Protein AF-A0A917RKX5-F1 (afdb_monomer_lite)

Sequence (161 aa):
MNVPSGSFSAGSGGGVDVGEVRKFLGERLPGYAVPQTITVLDRFPLTANGKIDRAALSAQAVEPEGPPEEDPPPRPGLEERIAEIWAELLEIPPPGRGRSFFALGGDSLLATRFADIVRRRLGAELSMRRFFATPTIAGCAEAIGQEIGDPHSHEVEEGVL

Radius of gyration: 20.5 Å; chains: 1; bounding box: 46×50×68 Å

Structure (mmCIF, N/CA/C/O backbone):
data_AF-A0A917RKX5-F1
#
_entry.id   AF-A0A917RKX5-F1
#
loop_
_atom_site.group_PDB
_atom_site.id
_atom_site.type_symbol
_atom_site.label_atom_id
_atom_site.label_alt_id
_atom_site.label_comp_id
_atom_site.label_asym_id
_atom_site.label_entity_id
_atom_site.label_seq_id
_atom_site.pdbx_PDB_ins_code
_atom_site.Cartn_x
_atom_site.Cartn_y
_atom_site.Cartn_z
_atom_site.occupancy
_atom_site.B_iso_or_equiv
_atom_site.auth_seq_id
_atom_site.auth_comp_id
_atom_site.auth_asym_id
_atom_site.auth_atom_id
_atom_site.pdbx_PDB_model_num
ATOM 1 N N . MET A 1 1 ? -2.817 -37.094 -16.380 1.00 39.19 1 MET A N 1
ATOM 2 C CA . MET A 1 1 ? -2.575 -35.793 -15.724 1.00 39.19 1 MET A CA 1
ATOM 3 C C . MET A 1 1 ? -3.289 -34.747 -16.565 1.00 39.19 1 MET A C 1
ATOM 5 O O . MET A 1 1 ? -2.874 -34.511 -17.689 1.00 39.19 1 MET A O 1
ATOM 9 N N . ASN A 1 2 ? -4.458 -34.291 -16.115 1.00 31.48 2 ASN A N 1
ATOM 10 C CA . ASN A 1 2 ? -5.359 -33.450 -16.905 1.00 31.48 2 ASN A CA 1
ATOM 11 C C . ASN A 1 2 ? -4.852 -32.002 -16.873 1.00 31.48 2 ASN A C 1
ATOM 13 O O . ASN A 1 2 ? -4.940 -31.355 -15.832 1.00 31.48 2 ASN A O 1
ATOM 17 N N . VAL A 1 3 ? -4.280 -31.516 -17.974 1.00 35.62 3 VAL A N 1
ATOM 18 C CA . VAL A 1 3 ? -4.020 -30.085 -18.159 1.00 35.62 3 VAL A CA 1
ATOM 19 C C . VAL A 1 3 ? -5.337 -29.429 -18.583 1.00 35.62 3 VAL A C 1
ATOM 21 O O . VAL A 1 3 ? -5.851 -29.773 -19.645 1.00 35.62 3 VAL A O 1
ATOM 24 N N . PRO A 1 4 ? -5.937 -28.525 -17.789 1.00 39.44 4 PRO A N 1
ATOM 25 C CA . PRO A 1 4 ? -7.106 -27.798 -18.254 1.00 39.44 4 PRO A CA 1
ATOM 26 C C . PRO A 1 4 ? -6.669 -26.861 -19.384 1.00 39.44 4 PRO A C 1
ATOM 28 O O . PRO A 1 4 ? -5.908 -25.919 -19.167 1.00 39.44 4 PRO A O 1
ATOM 31 N N . SER A 1 5 ? -7.135 -27.149 -20.598 1.00 44.03 5 SER A N 1
ATOM 32 C CA . SER A 1 5 ? -7.006 -26.286 -21.769 1.00 44.03 5 SER A CA 1
ATOM 33 C C . SER A 1 5 ? -7.830 -25.015 -21.555 1.00 44.03 5 SER A C 1
ATOM 35 O O . SER A 1 5 ? -9.004 -24.954 -21.906 1.00 44.03 5 SER A O 1
ATOM 37 N N . GLY A 1 6 ? -7.225 -24.004 -20.934 1.00 40.06 6 GLY A N 1
ATOM 38 C CA . GLY A 1 6 ? -7.735 -22.638 -20.971 1.00 40.06 6 GLY A CA 1
ATOM 39 C C . GLY A 1 6 ? -7.473 -22.058 -22.356 1.00 40.06 6 GLY A C 1
ATOM 40 O O . GLY A 1 6 ? -6.322 -21.867 -22.738 1.00 40.06 6 GLY A O 1
ATOM 41 N N . SER A 1 7 ? -8.532 -21.839 -23.130 1.00 39.22 7 SER A N 1
ATOM 42 C CA . SER A 1 7 ? -8.464 -21.094 -24.385 1.00 39.22 7 SER A CA 1
ATOM 43 C C . SER A 1 7 ? -8.387 -19.606 -24.056 1.00 39.22 7 SER A C 1
ATOM 45 O O . SER A 1 7 ? -9.367 -19.046 -23.574 1.00 39.22 7 SER A O 1
ATOM 47 N N . PHE A 1 8 ? -7.248 -18.968 -24.320 1.00 44.00 8 PHE A N 1
ATOM 48 C CA . PHE A 1 8 ? -7.136 -17.509 -24.318 1.00 44.00 8 PHE A CA 1
ATOM 49 C C . PHE A 1 8 ? -7.663 -17.007 -25.663 1.00 44.00 8 PHE A C 1
ATOM 51 O O . PHE A 1 8 ? -7.089 -17.320 -26.708 1.00 44.00 8 PHE A O 1
ATOM 58 N N . SER A 1 9 ? -8.795 -16.304 -25.662 1.00 38.97 9 SER A N 1
ATOM 59 C CA . SER A 1 9 ? -9.361 -15.748 -26.890 1.00 38.97 9 SER A CA 1
ATOM 60 C C . SER A 1 9 ? -8.890 -14.311 -27.041 1.00 38.97 9 SER A C 1
ATOM 62 O O . SER A 1 9 ? -9.342 -13.428 -26.322 1.00 38.97 9 SER A O 1
ATOM 64 N N . ALA A 1 10 ? -8.002 -14.073 -28.006 1.00 36.44 10 ALA A N 1
ATOM 65 C CA . ALA A 1 10 ? -7.609 -12.729 -28.395 1.00 36.44 10 ALA A CA 1
ATOM 66 C C . ALA A 1 10 ? -8.828 -11.994 -28.976 1.00 36.44 10 ALA A C 1
ATOM 68 O O . ALA A 1 10 ? -9.241 -12.249 -30.109 1.00 36.44 10 ALA A O 1
ATOM 69 N N . GLY A 1 11 ? -9.402 -11.073 -28.200 1.00 35.62 11 GLY A N 1
ATOM 70 C CA . GLY A 1 11 ? -10.187 -9.982 -28.763 1.00 35.62 11 GLY A CA 1
ATOM 71 C C . GLY A 1 11 ? -9.308 -9.253 -29.777 1.00 35.62 11 GLY A C 1
ATOM 72 O O . GLY A 1 11 ? -8.160 -8.923 -29.491 1.00 35.62 11 GLY A O 1
ATOM 73 N N . SER A 1 12 ? -9.807 -9.109 -30.998 1.00 41.06 12 SER A N 1
ATOM 74 C CA . SER A 1 12 ? -9.107 -8.584 -32.173 1.00 41.06 12 SER A CA 1
ATOM 75 C C . SER A 1 12 ? -8.294 -7.316 -31.869 1.00 41.06 12 SER A C 1
ATOM 77 O O . SER A 1 12 ? -8.860 -6.230 -31.779 1.00 41.06 12 SER A O 1
ATOM 79 N N . GLY A 1 13 ? -6.972 -7.479 -31.717 1.00 38.78 13 GLY A N 1
ATOM 80 C CA . GLY A 1 13 ? -6.047 -6.393 -31.376 1.00 38.78 13 GLY A CA 1
ATOM 81 C C . GLY A 1 13 ? -4.731 -6.791 -30.687 1.00 38.78 13 GLY A C 1
ATOM 82 O O . GLY A 1 13 ? -4.156 -5.956 -30.012 1.00 38.78 13 GLY A O 1
ATOM 83 N N . GLY A 1 14 ? -4.247 -8.035 -30.815 1.00 45.69 14 GLY A N 1
ATOM 84 C CA . GLY A 1 14 ? -2.825 -8.390 -30.632 1.00 45.69 14 GLY A CA 1
ATOM 85 C C . GLY A 1 14 ? -2.131 -8.085 -29.291 1.00 45.69 14 GLY A C 1
ATOM 86 O O . GLY A 1 14 ? -0.908 -8.007 -29.285 1.00 45.69 14 GLY A O 1
ATOM 87 N N . GLY A 1 15 ? -2.855 -7.918 -28.182 1.00 63.28 15 GLY A N 1
ATOM 88 C CA . GLY A 1 15 ? -2.281 -7.695 -26.848 1.00 63.28 15 GLY A CA 1
ATOM 89 C C . GLY A 1 15 ? -2.603 -8.832 -25.877 1.00 63.28 15 GLY A C 1
ATOM 90 O O . GLY A 1 15 ? -3.671 -9.436 -25.955 1.00 63.28 15 GLY A O 1
ATOM 91 N N . VAL A 1 16 ? -1.681 -9.138 -24.960 1.00 78.06 16 VAL A N 1
ATOM 92 C CA . VAL A 1 16 ? -1.947 -10.030 -23.818 1.00 78.06 16 VAL A CA 1
ATOM 93 C C . VAL A 1 16 ? -2.837 -9.287 -22.817 1.00 78.06 16 VAL A C 1
ATOM 95 O O . VAL A 1 16 ? -2.446 -8.229 -22.325 1.00 78.06 16 VAL A O 1
ATOM 98 N N . ASP A 1 17 ? -4.005 -9.845 -22.488 1.00 81.44 17 ASP A N 1
ATOM 99 C CA . ASP A 1 17 ? -4.899 -9.282 -21.470 1.00 81.44 17 ASP A CA 1
ATOM 100 C C . ASP A 1 17 ? -4.362 -9.577 -20.059 1.00 81.44 17 ASP A C 1
ATOM 102 O O . ASP A 1 17 ? -4.417 -10.698 -19.544 1.00 81.44 17 ASP A O 1
ATOM 106 N N . VAL A 1 18 ? -3.826 -8.541 -19.415 1.00 80.38 18 VAL A N 1
ATOM 107 C CA . VAL A 1 18 ? -3.276 -8.620 -18.056 1.00 80.38 18 VAL A CA 1
ATOM 108 C C . VAL A 1 18 ? -4.346 -8.970 -17.011 1.00 80.38 18 VAL A C 1
ATOM 110 O O . VAL A 1 18 ? -4.038 -9.639 -16.019 1.00 80.38 18 VAL A O 1
ATOM 113 N N . GLY A 1 19 ? -5.596 -8.549 -17.212 1.00 76.31 19 GLY A N 1
ATOM 114 C CA . GLY A 1 19 ? -6.720 -8.853 -16.330 1.00 76.31 19 GLY A CA 1
ATOM 115 C C . GLY A 1 19 ? -7.071 -10.339 -16.345 1.00 76.31 19 GLY A C 1
ATOM 116 O O . GLY A 1 19 ? -7.211 -10.949 -15.279 1.00 76.31 19 GLY A O 1
ATOM 117 N N . GLU A 1 20 ? -7.122 -10.951 -17.531 1.00 82.06 20 GLU A N 1
ATOM 118 C CA . GLU A 1 20 ? -7.324 -12.398 -17.670 1.00 82.06 20 GLU A CA 1
ATOM 119 C C . GLU A 1 20 ? -6.180 -13.200 -17.040 1.00 82.06 20 GLU A C 1
ATOM 121 O O . GLU A 1 20 ? -6.430 -14.153 -16.295 1.00 82.06 20 GLU A O 1
ATOM 126 N N . VAL A 1 21 ? -4.925 -12.789 -17.264 1.00 85.94 21 VAL A N 1
ATOM 127 C CA . VAL A 1 21 ? -3.755 -13.438 -16.648 1.00 85.94 21 VAL A CA 1
ATOM 128 C C . VAL A 1 21 ? -3.830 -13.351 -15.124 1.00 85.94 21 VAL A C 1
ATOM 130 O O . VAL A 1 21 ? -3.635 -14.352 -14.433 1.00 85.94 21 VAL A O 1
ATOM 133 N N . ARG A 1 22 ? -4.161 -12.179 -14.573 1.00 82.56 22 ARG A N 1
ATOM 134 C CA . ARG A 1 22 ? -4.289 -11.992 -13.123 1.00 82.56 22 ARG A CA 1
ATOM 135 C C . ARG A 1 22 ? -5.391 -12.867 -12.533 1.00 82.56 22 ARG A C 1
ATOM 137 O O . ARG A 1 22 ? -5.163 -13.511 -11.509 1.00 82.56 22 ARG A O 1
ATOM 144 N N . LYS A 1 23 ? -6.556 -12.931 -13.182 1.00 78.12 23 LYS A N 1
ATOM 145 C CA . LYS A 1 23 ? -7.661 -13.805 -12.765 1.00 78.12 23 LYS A CA 1
ATOM 146 C C . LYS A 1 23 ? -7.232 -15.273 -12.768 1.00 78.12 23 LYS A C 1
ATOM 148 O O . LYS A 1 23 ? -7.432 -15.971 -11.777 1.00 78.12 23 LYS A O 1
ATOM 153 N N . PHE A 1 24 ? -6.577 -15.716 -13.840 1.00 89.56 24 PHE A N 1
ATOM 154 C CA . PHE A 1 24 ? -6.069 -17.081 -13.964 1.00 89.56 24 PHE A CA 1
ATOM 155 C C . PHE A 1 24 ? -5.093 -17.452 -12.837 1.00 89.56 24 PHE A C 1
ATOM 157 O O . PHE A 1 24 ? -5.169 -18.560 -12.295 1.00 89.56 24 PHE A O 1
ATOM 164 N N . LEU A 1 25 ? -4.196 -16.527 -12.470 1.00 88.00 25 LEU A N 1
ATOM 165 C CA . LEU A 1 25 ? -3.264 -16.697 -11.354 1.00 88.00 25 LEU A CA 1
ATOM 166 C C . LEU A 1 25 ? -3.992 -16.733 -10.004 1.00 88.00 25 LEU A C 1
ATOM 168 O O . LEU A 1 25 ? -3.679 -17.591 -9.184 1.00 88.00 25 LEU A O 1
ATOM 172 N N . GLY A 1 26 ? -4.987 -15.870 -9.787 1.00 83.19 26 GLY A N 1
ATOM 173 C CA . GLY A 1 26 ? -5.771 -15.827 -8.546 1.00 83.19 26 GLY A CA 1
ATOM 174 C C . GLY A 1 26 ? -6.577 -17.097 -8.259 1.00 83.19 26 GLY A C 1
ATOM 175 O O . GLY A 1 26 ? -6.801 -17.434 -7.102 1.00 83.19 26 GLY A O 1
ATOM 176 N N . GLU A 1 27 ? -6.963 -17.845 -9.292 1.00 89.38 27 GLU A N 1
ATOM 177 C CA . GLU A 1 27 ? -7.631 -19.146 -9.139 1.00 89.38 27 GLU A CA 1
ATOM 178 C C . GLU A 1 27 ? -6.675 -20.283 -8.725 1.00 89.38 27 GLU A C 1
ATOM 180 O O . GLU A 1 27 ? -7.131 -21.349 -8.311 1.00 89.38 27 GLU A O 1
ATOM 185 N N . ARG A 1 28 ? -5.355 -20.101 -8.881 1.00 91.38 28 ARG A N 1
ATOM 186 C CA . ARG A 1 28 ? -4.344 -21.178 -8.771 1.00 91.38 28 ARG A CA 1
ATOM 187 C C . ARG A 1 28 ? -3.263 -20.918 -7.737 1.00 91.38 28 ARG A C 1
ATOM 189 O O . ARG A 1 28 ? -2.589 -21.856 -7.315 1.00 91.38 28 ARG A O 1
ATOM 196 N N . LEU A 1 29 ? -3.077 -19.665 -7.356 1.00 86.75 29 LEU A N 1
ATOM 197 C CA . LEU A 1 29 ? -2.078 -19.240 -6.396 1.00 86.75 29 LEU A CA 1
ATOM 198 C C . LEU A 1 29 ? -2.769 -18.688 -5.148 1.00 86.75 29 LEU A C 1
ATOM 200 O O . LEU A 1 29 ? -3.802 -18.025 -5.255 1.00 86.75 29 LEU A O 1
ATOM 204 N N . PRO A 1 30 ? -2.192 -18.902 -3.954 1.00 75.44 30 PRO A N 1
ATOM 205 C CA . PRO A 1 30 ? -2.558 -18.117 -2.786 1.00 75.44 30 PRO A CA 1
ATOM 206 C C . PRO A 1 30 ? -2.461 -16.619 -3.102 1.00 75.44 30 PRO A C 1
ATOM 208 O O . PRO A 1 30 ? -1.556 -16.207 -3.825 1.00 75.44 30 PRO A O 1
ATOM 211 N N . GLY A 1 31 ? -3.345 -15.794 -2.532 1.00 60.66 31 GLY A N 1
ATOM 212 C CA . GLY A 1 31 ? -3.432 -14.366 -2.878 1.00 60.66 31 GLY A CA 1
ATOM 213 C C . GLY A 1 31 ? -2.105 -13.598 -2.771 1.00 60.66 31 GLY A C 1
ATOM 214 O O . GLY A 1 31 ? -1.825 -12.745 -3.603 1.00 60.66 31 GLY A O 1
ATOM 215 N N . TYR A 1 32 ? -1.238 -13.963 -1.821 1.00 71.81 32 TYR A N 1
ATOM 216 C CA . TYR A 1 32 ? 0.090 -13.356 -1.652 1.00 71.81 32 TYR A CA 1
ATOM 217 C C . TYR A 1 32 ? 1.090 -13.690 -2.774 1.00 71.81 32 TYR A C 1
ATOM 219 O O . TYR A 1 32 ? 2.124 -13.040 -2.887 1.00 71.81 32 TYR A O 1
ATOM 227 N N . ALA A 1 33 ? 0.823 -14.722 -3.574 1.00 79.81 33 ALA A N 1
ATOM 228 C CA . ALA A 1 33 ? 1.663 -15.153 -4.688 1.00 79.81 33 ALA A CA 1
ATOM 229 C C . ALA A 1 33 ? 1.155 -14.627 -6.042 1.00 79.81 33 ALA A C 1
ATOM 231 O O . ALA A 1 33 ? 1.792 -14.865 -7.068 1.00 79.81 33 ALA A O 1
ATOM 232 N N . VAL A 1 34 ? 0.030 -13.904 -6.057 1.00 82.06 34 VAL A N 1
ATOM 233 C CA . VAL A 1 34 ? -0.469 -13.221 -7.253 1.00 82.06 34 VAL A CA 1
ATOM 234 C C . VAL A 1 34 ? 0.306 -11.906 -7.424 1.00 82.06 34 VAL A C 1
ATOM 236 O O . VAL A 1 34 ? 0.249 -11.050 -6.535 1.00 82.06 34 VAL A O 1
ATOM 239 N N . PRO A 1 35 ? 1.031 -11.709 -8.544 1.00 76.88 35 PRO A N 1
ATOM 240 C CA . PRO A 1 35 ? 1.806 -10.495 -8.769 1.00 76.88 35 PRO A CA 1
ATOM 241 C C . PRO A 1 35 ? 0.926 -9.245 -8.771 1.00 76.88 35 PRO A C 1
ATOM 243 O O . PRO A 1 35 ? -0.127 -9.206 -9.411 1.00 76.88 35 PRO A O 1
ATOM 246 N N . GLN A 1 36 ? 1.381 -8.198 -8.082 1.00 69.38 36 GLN A N 1
ATOM 247 C CA . GLN A 1 36 ? 0.691 -6.907 -8.053 1.00 69.38 36 GLN A CA 1
ATOM 248 C C . GLN A 1 36 ? 0.793 -6.190 -9.409 1.00 69.38 36 GLN A C 1
ATOM 250 O O . GLN A 1 36 ? -0.194 -5.607 -9.858 1.00 69.38 36 GLN A O 1
ATOM 255 N N . THR A 1 37 ? 1.922 -6.343 -10.105 1.00 72.75 37 THR A N 1
ATOM 256 C CA . THR A 1 37 ? 2.189 -5.771 -11.433 1.00 72.75 37 THR A CA 1
ATOM 257 C C . THR A 1 37 ? 2.512 -6.887 -12.422 1.00 72.75 37 THR A C 1
ATOM 259 O O . THR A 1 37 ? 3.249 -7.819 -12.099 1.00 72.75 37 THR A O 1
ATOM 262 N N . ILE A 1 38 ? 1.954 -6.798 -13.627 1.00 79.75 38 ILE A N 1
ATOM 263 C CA . ILE A 1 38 ? 2.243 -7.695 -14.748 1.00 79.75 38 ILE A CA 1
ATOM 264 C C . ILE A 1 38 ? 2.504 -6.793 -15.951 1.00 79.75 38 ILE A C 1
ATOM 266 O O . ILE A 1 38 ? 1.622 -6.039 -16.354 1.00 79.75 38 ILE A O 1
ATOM 270 N N . THR A 1 39 ? 3.711 -6.869 -16.505 1.00 79.88 39 THR A N 1
ATOM 271 C CA . THR A 1 39 ? 4.120 -6.088 -17.676 1.00 79.88 39 THR A CA 1
ATOM 272 C C . THR A 1 39 ? 4.269 -7.025 -18.863 1.00 79.88 39 THR A C 1
ATOM 274 O O . THR A 1 39 ? 4.952 -8.047 -18.776 1.00 79.88 39 THR A O 1
ATOM 277 N N . VAL A 1 40 ? 3.629 -6.676 -19.975 1.00 83.88 40 VAL A N 1
ATOM 278 C CA . VAL A 1 40 ? 3.778 -7.391 -21.243 1.00 83.88 40 VAL A CA 1
ATOM 279 C C . VAL A 1 40 ? 4.979 -6.800 -21.968 1.00 83.88 40 VAL A C 1
ATOM 281 O O . VAL A 1 40 ? 5.059 -5.589 -22.151 1.00 83.88 40 VAL A O 1
ATOM 284 N N . LEU A 1 41 ? 5.923 -7.653 -22.352 1.00 80.62 41 LEU A N 1
ATOM 285 C CA . LEU A 1 41 ? 7.107 -7.262 -23.109 1.00 80.62 41 LEU A CA 1
ATOM 286 C C . LEU A 1 41 ? 7.091 -7.978 -24.452 1.00 80.62 41 LEU A C 1
ATOM 288 O O . LEU A 1 41 ? 6.897 -9.193 -24.497 1.00 80.62 41 LEU A O 1
ATOM 292 N N . ASP A 1 42 ? 7.391 -7.251 -25.525 1.00 81.75 42 ASP A N 1
ATOM 293 C CA . ASP A 1 42 ? 7.543 -7.849 -26.856 1.00 81.75 42 ASP A CA 1
ATOM 294 C C . ASP A 1 42 ? 8.742 -8.806 -26.915 1.00 81.75 42 ASP A C 1
ATOM 296 O O . ASP A 1 42 ? 8.750 -9.795 -27.649 1.00 81.75 42 ASP A O 1
ATOM 300 N N . ARG A 1 43 ? 9.791 -8.511 -26.136 1.00 83.75 43 ARG A N 1
ATOM 301 C CA . ARG A 1 43 ? 11.006 -9.324 -26.040 1.00 83.75 43 ARG A CA 1
ATOM 302 C C . ARG A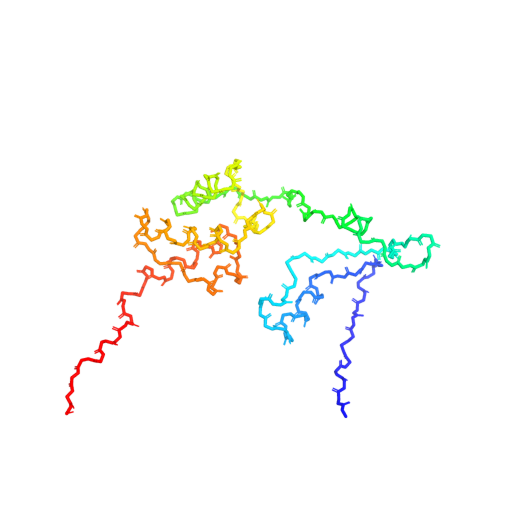 1 43 ? 11.693 -9.145 -24.696 1.00 83.75 43 ARG A C 1
ATOM 304 O O . ARG A 1 43 ? 11.727 -8.047 -24.150 1.00 83.75 43 ARG A O 1
ATOM 311 N N . PHE A 1 44 ? 12.344 -10.201 -24.216 1.00 88.06 44 PHE A N 1
ATOM 312 C CA . PHE A 1 44 ? 13.221 -10.079 -23.056 1.00 88.06 44 PHE A CA 1
ATOM 313 C C . PHE A 1 44 ? 14.502 -9.311 -23.418 1.00 88.06 44 PHE A C 1
ATOM 315 O O . PHE A 1 44 ? 15.135 -9.627 -24.434 1.00 88.06 44 PHE A O 1
ATOM 322 N N . PRO A 1 45 ? 14.927 -8.336 -22.594 1.00 87.94 45 PRO A N 1
ATOM 323 C CA . PRO A 1 45 ? 16.251 -7.756 -22.711 1.00 87.94 45 PRO A CA 1
ATOM 324 C C . PRO A 1 45 ? 17.296 -8.797 -22.318 1.00 87.94 45 PRO A C 1
ATOM 326 O O . PRO A 1 45 ? 17.199 -9.456 -21.279 1.00 87.94 45 PRO A O 1
ATOM 329 N N . LEU A 1 46 ? 18.302 -8.950 -23.173 1.00 94.31 46 LEU A N 1
ATOM 330 C CA . LEU A 1 46 ? 19.389 -9.898 -22.983 1.00 94.31 46 LEU A CA 1
ATOM 331 C C . LEU A 1 46 ? 20.721 -9.149 -22.946 1.00 94.31 46 LEU A C 1
ATOM 333 O O . LEU A 1 46 ? 20.952 -8.218 -23.713 1.00 94.31 46 LEU A O 1
ATOM 337 N N . THR A 1 47 ? 21.617 -9.610 -22.085 1.00 91.50 47 THR A N 1
ATOM 338 C CA . THR A 1 47 ? 23.039 -9.254 -22.094 1.00 91.50 47 THR A CA 1
ATOM 339 C C . THR A 1 47 ? 23.713 -9.731 -23.386 1.00 91.50 47 THR A C 1
ATOM 341 O O . THR A 1 47 ? 23.195 -10.608 -24.080 1.00 91.50 47 THR A O 1
ATOM 344 N N . ALA A 1 48 ? 24.926 -9.246 -23.673 1.00 91.44 48 ALA A N 1
ATOM 345 C CA . ALA A 1 48 ? 25.720 -9.699 -24.825 1.00 91.44 48 ALA A CA 1
ATOM 346 C C . ALA A 1 48 ? 25.958 -11.226 -24.853 1.00 91.44 48 ALA A C 1
ATOM 348 O O . ALA A 1 48 ? 26.138 -11.811 -25.915 1.00 91.44 48 ALA A O 1
ATOM 349 N N . ASN A 1 49 ? 25.906 -11.879 -23.686 1.00 91.44 49 ASN A N 1
ATOM 350 C CA . ASN A 1 49 ? 26.056 -13.328 -23.531 1.00 91.44 49 ASN A CA 1
ATOM 351 C C . ASN A 1 49 ? 24.714 -14.090 -23.610 1.00 91.44 49 ASN A C 1
ATOM 353 O O . ASN A 1 49 ? 24.657 -15.264 -23.248 1.00 91.44 49 ASN A O 1
ATOM 357 N N . GLY A 1 50 ? 23.614 -13.432 -23.991 1.00 89.75 50 GLY A N 1
ATOM 358 C CA . GLY A 1 50 ? 22.293 -14.048 -24.159 1.00 89.75 50 GLY A CA 1
ATOM 359 C C . GLY A 1 50 ? 21.529 -14.355 -22.866 1.00 89.75 50 GLY A C 1
ATOM 360 O O . GLY A 1 50 ? 20.439 -14.916 -22.920 1.00 89.75 50 GLY A O 1
ATOM 361 N N . LYS A 1 51 ? 22.060 -13.990 -21.692 1.00 93.25 51 LYS A N 1
ATOM 362 C CA . LYS A 1 51 ? 21.332 -14.084 -20.411 1.00 93.25 51 LYS A CA 1
ATOM 363 C C . LYS A 1 51 ? 20.366 -12.915 -20.261 1.00 93.25 51 LYS A C 1
ATOM 365 O O . LYS A 1 51 ? 20.704 -11.829 -20.719 1.00 93.25 51 LYS A O 1
ATOM 370 N N . ILE A 1 52 ? 19.249 -13.108 -19.554 1.00 91.50 52 ILE A N 1
ATOM 371 C CA . ILE A 1 52 ? 18.329 -12.017 -19.188 1.00 91.50 52 ILE A CA 1
ATOM 372 C C . ILE A 1 52 ? 19.104 -10.912 -18.469 1.00 91.50 52 ILE A C 1
ATOM 374 O O . ILE A 1 52 ? 19.744 -11.157 -17.443 1.00 91.50 52 ILE A O 1
ATOM 378 N N . ASP A 1 53 ? 19.026 -9.702 -19.011 1.00 91.50 53 ASP A N 1
ATOM 379 C CA . ASP A 1 53 ? 19.539 -8.506 -18.361 1.00 91.50 53 ASP A CA 1
ATOM 380 C C . ASP A 1 53 ? 18.496 -8.010 -17.360 1.00 91.50 53 ASP A C 1
ATOM 382 O O . ASP A 1 53 ? 17.506 -7.380 -17.724 1.00 91.50 53 ASP A O 1
ATOM 386 N N . ARG A 1 54 ? 18.700 -8.338 -16.081 1.00 87.94 54 ARG A N 1
ATOM 387 C CA . ARG A 1 54 ? 17.763 -7.973 -15.011 1.00 87.94 54 ARG A CA 1
ATOM 388 C C . ARG A 1 54 ? 17.663 -6.465 -14.801 1.00 87.94 54 ARG A C 1
ATOM 390 O O . ARG A 1 54 ? 16.591 -6.003 -14.443 1.00 87.94 54 ARG A O 1
ATOM 397 N N . ALA A 1 55 ? 18.740 -5.711 -15.022 1.00 81.12 55 ALA A N 1
ATOM 398 C CA . ALA A 1 55 ? 18.715 -4.263 -14.844 1.00 81.12 55 ALA A CA 1
ATOM 399 C C . ALA A 1 55 ? 17.884 -3.607 -15.953 1.00 81.12 55 ALA A C 1
ATOM 401 O O . ALA A 1 55 ? 16.992 -2.810 -15.670 1.00 81.12 55 ALA A O 1
ATOM 402 N N . ALA A 1 56 ? 18.115 -4.013 -17.204 1.00 83.38 56 ALA A N 1
ATOM 403 C CA . ALA A 1 56 ? 17.313 -3.555 -18.333 1.00 83.38 56 ALA A CA 1
ATOM 404 C C . ALA A 1 56 ? 15.853 -4.027 -18.240 1.00 83.38 56 ALA A C 1
ATOM 406 O O . ALA A 1 56 ? 14.951 -3.283 -18.609 1.00 83.38 56 ALA A O 1
ATOM 407 N N . LEU A 1 57 ? 15.610 -5.235 -17.716 1.00 83.38 57 LEU A N 1
ATOM 408 C CA . LEU A 1 57 ? 14.262 -5.752 -17.478 1.00 83.38 57 LEU A CA 1
ATOM 409 C C . LEU A 1 57 ? 13.513 -4.908 -16.445 1.00 83.38 57 LEU A C 1
ATOM 411 O O . LEU A 1 57 ? 12.384 -4.509 -16.705 1.00 83.38 57 LEU A O 1
ATOM 415 N N . SER A 1 58 ? 14.143 -4.598 -15.309 1.00 77.88 58 SER A N 1
ATOM 416 C CA . SER A 1 58 ? 13.541 -3.740 -14.283 1.00 77.88 58 SER A CA 1
ATOM 417 C C . SER A 1 58 ? 13.277 -2.322 -14.788 1.00 77.88 58 SER A C 1
ATOM 419 O O . SER A 1 58 ? 12.281 -1.733 -14.402 1.00 77.88 58 SER A O 1
ATOM 421 N N . ALA A 1 59 ? 14.121 -1.783 -15.673 1.00 74.19 59 ALA A N 1
ATOM 422 C CA . ALA A 1 59 ? 13.900 -0.468 -16.278 1.00 74.19 59 ALA A CA 1
ATOM 423 C C . ALA A 1 59 ? 12.781 -0.454 -17.343 1.00 74.19 59 ALA A C 1
ATOM 425 O O . ALA A 1 59 ? 12.246 0.607 -17.647 1.00 74.19 59 ALA A O 1
ATOM 426 N N . GLN A 1 60 ? 12.454 -1.611 -17.934 1.00 69.62 60 GLN A N 1
ATOM 427 C CA . GLN A 1 60 ? 11.354 -1.785 -18.897 1.00 69.62 60 GLN A CA 1
ATOM 428 C C . GLN A 1 60 ? 10.040 -2.199 -18.240 1.00 69.62 60 GLN A C 1
ATOM 430 O O . GLN A 1 60 ? 8.984 -2.088 -18.863 1.00 69.62 60 GLN A O 1
ATOM 435 N N . ALA A 1 61 ? 10.094 -2.702 -17.005 1.00 63.78 61 ALA A N 1
ATOM 436 C CA . ALA A 1 61 ? 8.910 -2.852 -16.188 1.00 63.78 61 ALA A CA 1
ATOM 437 C C . ALA A 1 61 ? 8.341 -1.448 -15.980 1.00 63.78 61 ALA A C 1
ATOM 439 O O . ALA A 1 61 ? 8.896 -0.640 -15.240 1.00 63.78 61 ALA A O 1
ATOM 440 N N . VAL A 1 62 ? 7.274 -1.143 -16.715 1.00 55.00 62 VAL A N 1
ATOM 441 C CA . VAL A 1 62 ? 6.501 0.076 -16.526 1.00 55.00 62 VAL A CA 1
ATOM 442 C C . VAL A 1 62 ? 6.061 0.053 -15.063 1.00 55.00 62 VAL A C 1
ATOM 444 O O . VAL A 1 62 ? 5.321 -0.850 -14.661 1.00 55.00 62 VAL A O 1
ATOM 447 N N . GLU A 1 63 ? 6.582 0.989 -14.259 1.00 48.31 63 GLU A N 1
ATOM 448 C CA . GLU A 1 63 ? 5.968 1.375 -12.984 1.00 48.31 63 GLU A CA 1
ATOM 449 C C . GLU A 1 63 ? 4.465 1.450 -13.248 1.00 48.31 63 GLU A C 1
ATOM 451 O O . GLU A 1 63 ? 4.098 2.079 -14.245 1.00 48.31 63 GLU A O 1
ATOM 456 N N . PRO A 1 64 ? 3.617 0.757 -12.460 1.00 46.47 64 PRO A N 1
ATOM 457 C CA . PRO A 1 64 ? 2.187 0.674 -12.732 1.00 46.47 64 PRO A CA 1
ATOM 458 C C . PRO A 1 64 ? 1.700 2.068 -13.085 1.00 46.47 64 PRO A C 1
ATOM 460 O O . PRO A 1 64 ? 1.936 2.993 -12.306 1.00 46.47 64 PRO A O 1
ATOM 463 N N . GLU A 1 65 ? 1.141 2.196 -14.291 1.00 40.34 65 GLU A N 1
ATOM 464 C CA . GLU A 1 65 ? 0.857 3.474 -14.928 1.00 40.34 65 GLU A CA 1
ATOM 465 C C . GLU A 1 65 ? 0.447 4.525 -13.885 1.00 40.34 65 GLU A C 1
ATOM 467 O O . GLU A 1 65 ? -0.457 4.351 -13.049 1.00 40.34 65 GLU A O 1
ATOM 472 N N . GLY A 1 66 ? 1.176 5.643 -13.908 1.00 43.22 66 GLY A N 1
ATOM 473 C CA . GLY A 1 66 ? 0.638 6.899 -13.416 1.00 43.22 66 GLY A CA 1
ATOM 474 C C . GLY A 1 66 ? -0.792 7.078 -13.938 1.00 43.22 66 GLY A C 1
ATOM 475 O O . GLY A 1 66 ? -1.128 6.568 -15.000 1.00 43.22 66 GLY A O 1
ATOM 476 N N . PRO A 1 67 ? -1.611 7.779 -13.152 1.00 39.12 67 PRO A N 1
ATOM 477 C CA . PRO A 1 67 ? -2.944 7.361 -12.718 1.00 39.12 67 PRO A CA 1
ATOM 478 C C . PRO A 1 67 ? -3.866 6.882 -13.854 1.00 39.12 67 PRO A C 1
ATOM 480 O O . PRO A 1 67 ? -3.798 7.433 -14.951 1.00 39.12 67 PRO A O 1
ATOM 483 N N . PRO A 1 68 ? -4.811 5.951 -13.584 1.00 48.38 68 PRO A N 1
ATOM 484 C CA . PRO A 1 68 ? -5.982 5.857 -14.450 1.00 48.38 68 PRO A CA 1
ATOM 485 C C . PRO A 1 68 ? -6.578 7.266 -14.562 1.00 48.38 68 PRO A C 1
ATOM 487 O O . PRO A 1 68 ? -6.589 7.998 -13.570 1.00 48.38 68 PRO A O 1
ATOM 490 N N . GLU A 1 69 ? -7.042 7.656 -15.749 1.00 50.91 69 GLU A N 1
ATOM 491 C CA . GLU A 1 69 ? -7.572 9.000 -16.044 1.00 50.91 69 GLU A CA 1
ATOM 492 C C . GLU A 1 69 ? -8.689 9.475 -15.088 1.00 50.91 69 GLU A C 1
ATOM 494 O O . GLU A 1 69 ? -9.064 10.641 -15.116 1.00 50.91 69 GLU A O 1
ATOM 499 N N . GLU A 1 70 ? -9.158 8.635 -14.165 1.00 59.91 70 GLU A N 1
ATOM 500 C CA . GLU A 1 70 ? -10.028 8.998 -13.055 1.00 59.91 70 GLU A CA 1
ATOM 501 C C . GLU A 1 70 ? -9.657 8.173 -11.804 1.00 59.91 70 GLU A C 1
ATOM 503 O O . GLU A 1 70 ? -10.291 7.160 -11.517 1.00 59.91 70 GLU A O 1
ATOM 508 N N . ASP A 1 71 ? -8.628 8.559 -11.037 1.00 71.00 71 ASP A N 1
ATOM 509 C CA . ASP A 1 71 ? -8.539 8.111 -9.636 1.00 71.00 71 ASP A CA 1
ATOM 510 C C . ASP A 1 71 ? -9.203 9.161 -8.733 1.00 71.00 71 ASP A C 1
ATOM 512 O O . ASP A 1 71 ? -8.583 10.183 -8.414 1.00 71.00 71 ASP A O 1
ATOM 516 N N . PRO A 1 72 ? -10.488 8.979 -8.371 1.00 84.19 72 PRO A N 1
ATOM 517 C CA . PRO A 1 72 ? -11.212 9.964 -7.590 1.00 84.19 72 PRO A CA 1
ATOM 518 C C . PRO A 1 72 ? -10.576 10.155 -6.207 1.00 84.19 72 PRO A C 1
ATOM 520 O O . PRO A 1 72 ? -10.007 9.217 -5.633 1.00 84.19 72 PRO A O 1
ATOM 523 N N . PRO A 1 73 ? -10.705 11.359 -5.627 1.00 91.44 73 PRO A N 1
ATOM 524 C CA . PRO A 1 73 ? -10.200 11.615 -4.290 1.00 91.44 73 PRO A CA 1
ATOM 525 C C . PRO A 1 73 ? -10.877 10.696 -3.255 1.00 91.44 73 PRO A C 1
ATOM 527 O O . PRO A 1 73 ? -11.999 10.221 -3.484 1.00 91.44 73 PRO A O 1
ATOM 530 N N . PRO A 1 74 ? -10.219 10.458 -2.106 1.00 93.44 74 PRO A N 1
ATOM 531 C CA . PRO A 1 74 ? -10.831 9.813 -0.947 1.00 93.44 74 PRO A CA 1
ATOM 532 C C . PRO A 1 74 ? -12.183 10.440 -0.609 1.00 93.44 74 PRO A C 1
ATOM 534 O O . PRO A 1 74 ? -12.338 11.661 -0.630 1.00 93.44 74 PRO A O 1
ATOM 537 N N . ARG A 1 75 ? -13.183 9.609 -0.308 1.00 93.88 75 ARG A N 1
ATOM 538 C CA . ARG A 1 75 ? -14.484 10.110 0.149 1.00 93.88 75 ARG A CA 1
ATOM 539 C C . ARG A 1 75 ? -14.367 10.745 1.542 1.00 93.88 75 ARG A C 1
ATOM 541 O O . ARG A 1 75 ? -13.578 10.261 2.359 1.00 93.88 75 ARG A O 1
ATOM 548 N N . PRO A 1 76 ? -15.218 11.737 1.864 1.00 93.25 76 PRO A N 1
ATOM 549 C CA . PRO A 1 76 ? -15.236 12.334 3.189 1.00 93.25 76 PRO A CA 1
ATOM 550 C C . PRO A 1 76 ? -15.381 11.312 4.317 1.00 93.25 76 PRO A C 1
ATOM 552 O O . PRO A 1 76 ? -16.183 10.378 4.222 1.00 93.25 76 PRO A O 1
ATOM 555 N N . GLY A 1 77 ? -14.638 11.505 5.408 1.00 93.88 77 GLY A N 1
ATOM 556 C CA . GLY A 1 77 ? -14.761 10.676 6.610 1.00 93.88 77 GLY A CA 1
ATOM 557 C C . GLY A 1 77 ? -13.617 9.682 6.804 1.00 93.88 77 GLY A C 1
ATOM 558 O O . GLY A 1 77 ? -12.552 10.074 7.272 1.00 93.88 77 GLY A O 1
ATOM 559 N N . LEU A 1 78 ? -13.858 8.384 6.584 1.00 94.31 78 LEU A N 1
ATOM 560 C CA . LEU A 1 78 ? -12.866 7.336 6.877 1.00 94.31 78 LEU A CA 1
ATOM 561 C C . LEU A 1 78 ? -11.757 7.275 5.820 1.00 94.31 78 LEU A C 1
ATOM 563 O O . LEU A 1 78 ? -10.589 7.146 6.173 1.00 94.31 78 LEU A O 1
ATOM 567 N N . GLU A 1 79 ? -12.107 7.394 4.538 1.00 95.94 79 GLU A N 1
ATOM 568 C CA . GLU A 1 79 ? -11.126 7.322 3.450 1.00 95.94 79 GLU A CA 1
ATOM 569 C C . GLU A 1 79 ? -10.126 8.483 3.504 1.00 95.94 79 GLU A C 1
ATOM 571 O O . GLU A 1 79 ? -8.933 8.246 3.348 1.00 95.94 79 GLU A O 1
ATOM 576 N N . GLU A 1 80 ? -10.578 9.709 3.793 1.00 96.06 80 GLU A N 1
ATOM 577 C CA . GLU A 1 80 ? -9.692 10.868 4.009 1.00 96.06 80 GLU A CA 1
ATOM 578 C C . GLU A 1 80 ? -8.661 10.612 5.112 1.00 96.06 80 GLU A C 1
ATOM 580 O O . GLU A 1 80 ? -7.468 10.787 4.889 1.00 96.06 80 GLU A O 1
ATOM 585 N N . ARG A 1 81 ? -9.093 10.111 6.276 1.00 95.69 81 ARG A N 1
ATOM 586 C CA . ARG A 1 81 ? -8.178 9.821 7.395 1.00 95.69 81 ARG A CA 1
ATOM 587 C C . ARG A 1 81 ? -7.167 8.738 7.040 1.00 95.69 81 ARG A C 1
ATOM 589 O O . ARG A 1 81 ? -6.016 8.802 7.459 1.00 95.69 81 ARG A O 1
ATOM 596 N N . ILE A 1 82 ? -7.586 7.724 6.282 1.00 96.19 82 ILE A N 1
ATOM 597 C CA . ILE A 1 82 ? -6.673 6.686 5.788 1.00 96.19 82 ILE A CA 1
ATOM 598 C C . ILE A 1 82 ? -5.655 7.301 4.824 1.00 96.19 82 ILE A C 1
ATOM 600 O O . ILE A 1 82 ? -4.463 7.025 4.950 1.00 96.19 82 ILE A O 1
ATOM 604 N N . ALA A 1 83 ? -6.105 8.152 3.899 1.00 96.44 83 ALA A N 1
ATOM 605 C CA . ALA A 1 83 ? -5.239 8.833 2.945 1.00 96.44 83 ALA A CA 1
ATOM 606 C C . ALA A 1 83 ? -4.219 9.750 3.634 1.00 96.44 83 ALA A C 1
ATOM 608 O O . ALA A 1 83 ? -3.059 9.770 3.233 1.00 96.44 83 ALA A O 1
ATOM 609 N N . GLU A 1 84 ? -4.617 10.451 4.698 1.00 96.44 84 GLU A N 1
ATOM 610 C CA . GLU A 1 84 ? -3.724 11.253 5.544 1.00 96.44 84 GLU A CA 1
ATOM 611 C C . GLU A 1 84 ? -2.658 10.385 6.223 1.00 96.44 84 GLU A C 1
ATOM 613 O O . GLU A 1 84 ? -1.470 10.693 6.153 1.00 96.44 84 GLU A O 1
ATOM 618 N N . ILE A 1 85 ? -3.051 9.253 6.818 1.00 96.56 85 ILE A N 1
ATOM 619 C CA . ILE A 1 85 ? -2.095 8.322 7.435 1.00 96.56 85 ILE A CA 1
ATOM 620 C C . ILE A 1 85 ? -1.112 7.780 6.388 1.00 96.56 85 ILE A C 1
ATOM 622 O O . ILE A 1 85 ? 0.077 7.639 6.670 1.00 96.56 85 ILE A O 1
ATOM 626 N N . TRP A 1 86 ? -1.584 7.464 5.181 1.00 96.44 86 TRP A N 1
ATOM 627 C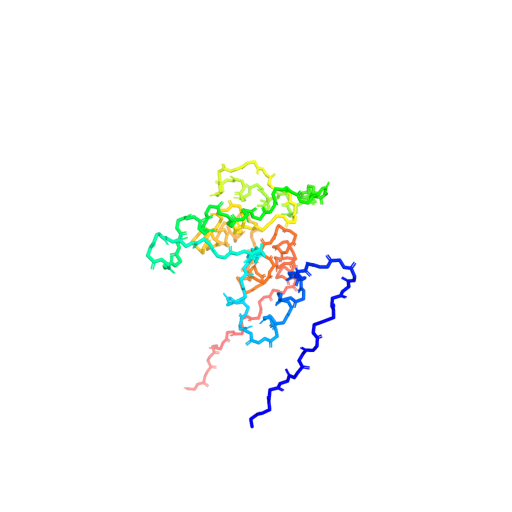 CA . TRP A 1 86 ? -0.719 6.998 4.096 1.00 96.44 86 TRP A CA 1
ATOM 628 C C . TRP A 1 86 ? 0.236 8.085 3.618 1.00 96.44 86 TRP A C 1
ATOM 630 O O . TRP A 1 86 ? 1.413 7.795 3.429 1.00 96.44 86 TRP A O 1
ATOM 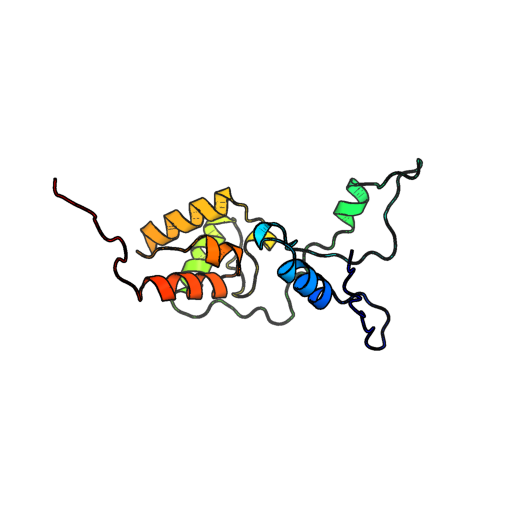640 N N . ALA A 1 87 ? -0.242 9.320 3.471 1.00 95.56 87 ALA A N 1
ATOM 641 C CA . ALA A 1 87 ? 0.586 10.469 3.127 1.00 95.56 87 ALA A CA 1
ATOM 642 C C . ALA A 1 87 ? 1.724 10.667 4.143 1.00 95.56 87 ALA A C 1
ATOM 644 O O . ALA A 1 87 ? 2.875 10.845 3.749 1.00 95.56 87 ALA A O 1
ATOM 645 N N . GLU A 1 88 ? 1.427 10.551 5.444 1.00 95.56 88 GLU A N 1
ATOM 646 C CA . GLU A 1 88 ? 2.434 10.605 6.513 1.00 95.56 88 GLU A CA 1
ATOM 647 C C . GLU A 1 88 ? 3.427 9.431 6.454 1.00 95.56 88 GLU A C 1
ATOM 649 O O . GLU A 1 88 ? 4.625 9.628 6.635 1.00 95.56 88 GLU A O 1
ATOM 654 N N . LEU A 1 89 ? 2.946 8.204 6.226 1.00 95.31 89 LEU A N 1
ATOM 655 C CA . LEU A 1 89 ? 3.779 6.995 6.250 1.00 95.31 89 LEU A CA 1
ATOM 656 C C . LEU A 1 89 ? 4.684 6.838 5.030 1.00 95.31 89 LEU A C 1
ATOM 658 O O . LEU A 1 89 ? 5.764 6.262 5.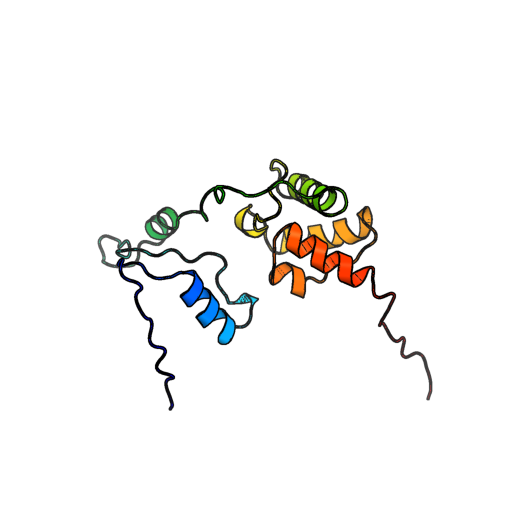148 1.00 95.31 89 LEU A O 1
ATOM 662 N N . LEU A 1 90 ? 4.197 7.264 3.869 1.00 91.81 90 LEU A N 1
ATOM 663 C CA . LEU A 1 90 ? 4.867 7.112 2.580 1.00 91.81 90 LEU A CA 1
ATOM 664 C C . LEU A 1 90 ? 5.591 8.396 2.154 1.00 91.81 90 LEU A C 1
ATOM 666 O O . LEU A 1 90 ? 6.287 8.380 1.146 1.00 91.81 90 LEU A O 1
ATOM 670 N N . GLU A 1 91 ? 5.431 9.488 2.909 1.00 93.94 91 GLU A N 1
ATOM 671 C CA . GLU A 1 91 ? 6.007 10.808 2.618 1.00 93.94 91 GLU A CA 1
ATOM 672 C C . GLU A 1 91 ? 5.595 11.343 1.229 1.00 93.94 91 GLU A C 1
ATOM 674 O O . GLU A 1 91 ? 6.388 11.933 0.493 1.00 93.94 91 GLU A O 1
ATOM 679 N N . ILE A 1 92 ? 4.321 11.147 0.872 1.00 90.62 92 ILE A N 1
ATOM 680 C CA . ILE A 1 92 ? 3.717 11.556 -0.408 1.00 90.62 92 ILE A CA 1
ATOM 681 C C . ILE A 1 92 ? 2.494 12.460 -0.193 1.00 90.62 92 ILE A C 1
ATOM 683 O O . ILE A 1 92 ? 1.908 12.458 0.889 1.00 90.62 92 ILE A O 1
ATOM 687 N N . PRO A 1 93 ? 2.034 13.200 -1.220 1.00 90.00 93 PRO A N 1
ATOM 688 C CA . PRO A 1 93 ? 0.716 13.829 -1.189 1.00 90.00 93 PRO A CA 1
ATOM 689 C C . PRO A 1 93 ? -0.410 12.791 -1.018 1.00 90.00 93 PRO A C 1
ATOM 691 O O . PRO A 1 93 ? -0.252 11.663 -1.492 1.00 90.00 93 PRO A O 1
ATOM 694 N N . PRO A 1 94 ? -1.562 13.158 -0.417 1.00 88.00 94 PRO A N 1
ATOM 695 C CA . PRO A 1 94 ? -2.699 12.253 -0.255 1.00 88.00 94 PRO A CA 1
ATOM 696 C C . PRO A 1 94 ? -3.085 11.580 -1.582 1.00 88.00 94 PRO A C 1
ATOM 698 O O . PRO A 1 94 ? -3.438 12.280 -2.538 1.00 88.00 94 PRO A O 1
ATOM 701 N N . PRO A 1 95 ? -2.993 10.240 -1.677 1.00 89.25 95 PRO A N 1
ATOM 702 C CA . PRO A 1 95 ? -3.266 9.546 -2.924 1.00 89.25 95 PRO A CA 1
ATOM 703 C C . PRO A 1 95 ? -4.776 9.421 -3.175 1.00 89.25 95 PRO A C 1
ATOM 705 O O . PRO A 1 95 ? -5.595 9.512 -2.258 1.00 89.25 95 PRO A O 1
ATOM 708 N N . GLY A 1 96 ? -5.143 9.191 -4.438 1.00 90.56 96 GLY A N 1
ATOM 709 C CA . GLY A 1 96 ? -6.515 8.862 -4.826 1.00 90.56 96 GLY A CA 1
ATOM 710 C C . GLY A 1 96 ? -6.973 7.525 -4.238 1.00 90.56 96 GLY A C 1
ATOM 711 O O . GLY A 1 96 ? -6.165 6.677 -3.842 1.00 90.56 96 GLY A O 1
ATOM 712 N N . ARG A 1 97 ? -8.292 7.335 -4.136 1.00 92.88 97 ARG A N 1
ATOM 713 C CA . ARG A 1 97 ? -8.866 6.243 -3.333 1.00 92.88 97 ARG A CA 1
ATOM 714 C C . ARG A 1 97 ? -8.606 4.843 -3.899 1.00 92.88 97 ARG A C 1
ATOM 716 O O . ARG A 1 97 ? -8.697 3.860 -3.159 1.00 92.88 97 ARG A O 1
ATOM 723 N N . GLY A 1 98 ? -8.331 4.756 -5.201 1.00 87.31 98 GLY A N 1
ATOM 724 C CA . GLY A 1 98 ? -8.042 3.531 -5.938 1.00 87.31 98 GLY A CA 1
ATOM 725 C C . GLY A 1 98 ? -6.554 3.191 -6.032 1.00 87.31 98 GLY A C 1
ATOM 726 O O . GLY A 1 98 ? -6.227 2.083 -6.464 1.00 87.31 98 GLY A O 1
ATOM 727 N N . ARG A 1 99 ? -5.641 4.082 -5.616 1.00 83.88 99 ARG A N 1
ATOM 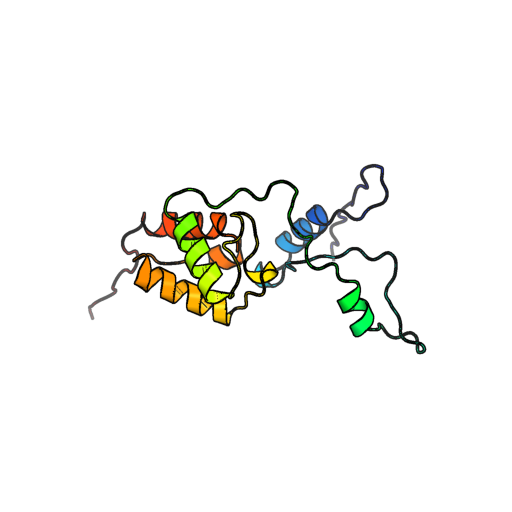728 C CA . ARG A 1 99 ? -4.205 3.773 -5.626 1.00 83.88 99 ARG A CA 1
ATOM 729 C C . ARG A 1 99 ? -3.868 2.626 -4.675 1.00 83.88 99 ARG A C 1
ATOM 731 O O . ARG A 1 99 ? -4.304 2.592 -3.526 1.00 83.88 99 ARG A O 1
ATOM 738 N N . SER A 1 100 ? -3.030 1.711 -5.163 1.00 86.56 100 SER A N 1
ATOM 739 C CA . SER A 1 100 ? -2.486 0.611 -4.367 1.00 86.56 100 SER A CA 1
ATOM 740 C C . SER A 1 100 ? -1.372 1.096 -3.438 1.00 86.56 100 SER A C 1
ATOM 742 O O . SER A 1 100 ? -0.438 1.750 -3.893 1.00 86.56 100 SER A O 1
ATOM 744 N N . PHE A 1 101 ? -1.420 0.701 -2.165 1.00 89.06 101 PHE A N 1
ATOM 745 C CA . PHE A 1 101 ? -0.391 0.967 -1.156 1.00 89.06 101 PHE A CA 1
ATOM 746 C C . PHE A 1 101 ? 1.005 0.561 -1.632 1.00 89.06 101 PHE A C 1
ATOM 748 O O . PHE A 1 101 ? 1.964 1.312 -1.494 1.00 89.06 101 PHE A O 1
ATOM 755 N N . PHE A 1 102 ? 1.111 -0.626 -2.233 1.00 84.75 102 PHE A N 1
ATOM 756 C CA . PHE A 1 102 ? 2.386 -1.174 -2.696 1.00 84.75 102 PHE A CA 1
ATOM 757 C C . PHE A 1 102 ? 2.887 -0.478 -3.963 1.00 84.75 102 PHE A C 1
ATOM 759 O O . PHE A 1 102 ? 4.091 -0.340 -4.146 1.00 84.75 102 PHE A O 1
ATOM 766 N N . ALA A 1 103 ? 1.975 0.004 -4.815 1.00 80.12 103 ALA A N 1
ATOM 767 C CA . ALA A 1 103 ? 2.343 0.813 -5.980 1.00 80.12 103 ALA A CA 1
ATOM 768 C C . ALA A 1 103 ? 2.861 2.205 -5.581 1.00 80.12 103 ALA A C 1
ATOM 770 O O . ALA A 1 103 ? 3.580 2.834 -6.344 1.00 80.12 103 ALA A O 1
ATOM 771 N N . LEU A 1 104 ? 2.513 2.680 -4.384 1.00 83.88 104 LEU A N 1
ATOM 772 C CA . LEU A 1 104 ? 2.993 3.943 -3.821 1.00 83.88 104 LEU A CA 1
ATOM 773 C C . LEU A 1 104 ? 4.304 3.788 -3.026 1.00 83.88 104 LEU A C 1
ATOM 775 O O . LEU A 1 104 ? 4.688 4.699 -2.299 1.00 83.88 104 LEU A O 1
ATOM 779 N N . GLY A 1 105 ? 4.980 2.639 -3.131 1.00 80.69 105 GLY A N 1
ATOM 780 C CA . GLY A 1 105 ? 6.218 2.354 -2.397 1.00 80.69 105 GLY A CA 1
ATOM 781 C C . GLY A 1 105 ? 6.010 1.767 -0.998 1.00 80.69 105 GLY A C 1
ATOM 782 O O . GLY A 1 105 ? 6.972 1.613 -0.249 1.00 80.69 105 GLY A O 1
ATOM 783 N N . GLY A 1 106 ? 4.775 1.414 -0.634 1.00 87.19 106 GLY A N 1
ATOM 784 C CA . GLY A 1 106 ? 4.488 0.699 0.603 1.00 87.19 106 GLY A CA 1
ATOM 785 C C . GLY A 1 106 ? 5.067 -0.719 0.618 1.00 87.19 106 GLY A C 1
ATOM 786 O O . GLY A 1 106 ? 5.166 -1.386 -0.410 1.00 87.19 106 GLY A O 1
ATOM 787 N N . ASP A 1 107 ? 5.404 -1.209 1.809 1.00 88.12 107 ASP A N 1
ATOM 788 C CA . ASP A 1 107 ? 5.893 -2.570 2.047 1.00 88.12 107 ASP A CA 1
ATOM 789 C C . ASP A 1 107 ? 5.181 -3.225 3.248 1.00 88.12 107 ASP A C 1
ATOM 791 O O . ASP A 1 107 ? 4.303 -2.634 3.882 1.00 88.12 107 ASP A O 1
ATOM 795 N N . SER A 1 108 ? 5.539 -4.467 3.585 1.00 87.88 108 SER A N 1
ATOM 796 C CA . SER A 1 108 ? 4.928 -5.193 4.709 1.00 87.88 108 SER A CA 1
ATOM 797 C C . SER A 1 108 ? 5.176 -4.543 6.075 1.00 87.88 108 SER A C 1
ATOM 799 O O . SER A 1 108 ? 4.339 -4.660 6.974 1.00 87.88 108 SER A O 1
ATOM 801 N N . LEU A 1 109 ? 6.311 -3.866 6.257 1.00 91.69 109 LEU A N 1
ATOM 802 C CA . LEU A 1 109 ? 6.645 -3.199 7.511 1.00 91.69 109 LEU A CA 1
ATOM 803 C C . LEU A 1 109 ? 5.819 -1.917 7.664 1.00 91.69 109 LEU A C 1
ATOM 805 O O . LEU A 1 109 ? 5.255 -1.671 8.731 1.00 91.69 109 LEU A O 1
ATOM 809 N N . LEU A 1 110 ? 5.691 -1.134 6.592 1.00 95.00 110 LEU A N 1
ATOM 810 C CA . LEU A 1 110 ? 4.807 0.025 6.524 1.00 95.00 110 LEU A CA 1
ATOM 811 C C . LEU A 1 110 ? 3.339 -0.378 6.690 1.00 95.00 110 LEU A C 1
ATOM 813 O O . LEU A 1 110 ? 2.626 0.289 7.431 1.00 95.00 110 LEU A O 1
ATOM 817 N N . ALA A 1 111 ? 2.905 -1.497 6.108 1.00 93.56 111 ALA A N 1
ATOM 818 C CA . ALA A 1 111 ? 1.554 -2.026 6.298 1.00 93.56 111 ALA A CA 1
ATOM 819 C C . ALA A 1 111 ? 1.280 -2.420 7.762 1.00 93.56 111 ALA A C 1
ATOM 821 O O . ALA A 1 111 ? 0.217 -2.132 8.306 1.00 93.56 111 ALA A O 1
ATOM 822 N N . THR A 1 112 ? 2.264 -3.020 8.438 1.00 93.81 112 THR A N 1
ATOM 823 C CA . THR A 1 112 ? 2.159 -3.352 9.870 1.00 93.81 112 THR A CA 1
ATOM 824 C C . THR A 1 112 ? 2.069 -2.085 10.726 1.00 93.81 112 THR A C 1
ATOM 826 O O . THR A 1 112 ? 1.241 -2.001 11.632 1.00 93.81 112 THR A O 1
ATOM 829 N N . ARG A 1 113 ? 2.887 -1.067 10.418 1.00 96.44 113 ARG A N 1
ATOM 830 C CA . ARG A 1 113 ? 2.811 0.248 11.076 1.00 96.44 113 ARG A CA 1
ATOM 831 C C .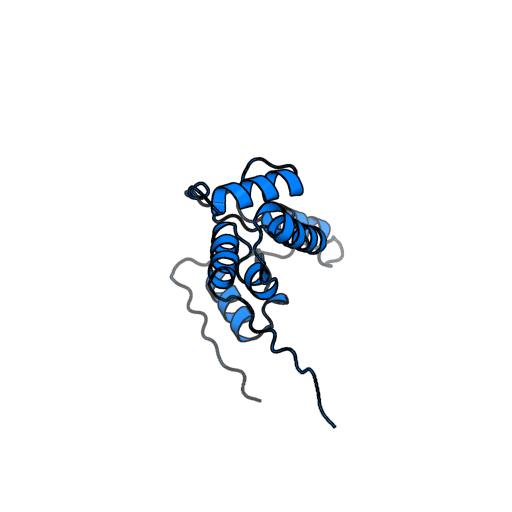 ARG A 1 113 ? 1.464 0.924 10.832 1.00 96.44 113 ARG A C 1
ATOM 833 O O . ARG A 1 113 ? 0.893 1.481 11.763 1.00 96.44 113 ARG A O 1
ATOM 840 N N . PHE A 1 114 ? 0.947 0.839 9.609 1.00 96.81 114 PHE A N 1
ATOM 841 C CA . PHE A 1 114 ? -0.364 1.360 9.245 1.00 96.81 114 PHE A CA 1
ATOM 842 C C . PHE A 1 114 ? -1.474 0.744 10.103 1.00 96.81 114 PHE A C 1
ATOM 844 O O . PHE A 1 114 ? -2.242 1.494 10.698 1.00 96.81 114 PHE A O 1
ATOM 851 N N . ALA A 1 115 ? -1.511 -0.584 10.254 1.00 95.19 115 ALA A N 1
ATOM 852 C CA . ALA A 1 115 ? -2.508 -1.258 11.091 1.00 95.19 115 ALA A CA 1
ATOM 853 C C . ALA A 1 115 ? -2.475 -0.786 12.559 1.00 95.19 115 ALA A C 1
ATOM 855 O O . ALA A 1 115 ? -3.517 -0.493 13.144 1.00 95.19 115 ALA A O 1
ATOM 856 N N . ASP A 1 116 ? -1.285 -0.624 13.149 1.00 95.75 116 ASP A N 1
ATOM 857 C CA . ASP A 1 116 ? -1.158 -0.106 14.519 1.00 95.75 116 ASP A CA 1
ATOM 858 C C . ASP A 1 116 ? -1.595 1.368 14.635 1.00 95.75 116 ASP A C 1
ATOM 860 O O . ASP A 1 116 ? -2.233 1.745 15.620 1.00 95.75 116 ASP A O 1
ATOM 864 N N . ILE A 1 117 ? -1.322 2.203 13.624 1.00 96.12 117 ILE A N 1
ATOM 865 C CA . ILE A 1 117 ? -1.798 3.595 13.586 1.00 96.12 117 ILE A CA 1
ATOM 866 C C . ILE A 1 117 ? -3.320 3.652 13.452 1.00 96.12 117 ILE A C 1
ATOM 868 O O . ILE A 1 117 ? -3.944 4.444 14.157 1.00 96.12 117 ILE A O 1
ATOM 872 N N . VAL A 1 118 ? -3.924 2.816 12.603 1.00 94.81 118 VAL A N 1
ATOM 873 C CA . VAL A 1 118 ? -5.386 2.701 12.468 1.00 94.81 118 VAL A CA 1
ATOM 874 C C . VAL A 1 118 ? -6.006 2.366 13.821 1.00 94.81 118 VAL A C 1
ATOM 876 O O . VAL A 1 118 ? -6.872 3.104 14.292 1.00 94.81 118 VAL A O 1
ATOM 879 N N . ARG A 1 119 ? -5.481 1.358 14.522 1.00 93.88 119 ARG A N 1
ATOM 880 C CA . ARG A 1 119 ? -5.951 0.999 15.864 1.00 93.88 119 ARG A CA 1
ATOM 881 C C . ARG A 1 119 ? -5.864 2.157 16.853 1.00 93.88 119 ARG A C 1
ATOM 883 O O . ARG A 1 119 ? -6.817 2.427 17.576 1.00 93.88 119 ARG A O 1
ATOM 890 N N . ARG A 1 120 ? -4.739 2.874 16.881 1.00 94.56 120 ARG A N 1
ATOM 891 C CA . ARG A 1 120 ? -4.507 3.960 17.849 1.00 94.56 120 ARG A CA 1
ATOM 892 C C . ARG A 1 120 ? -5.265 5.248 17.531 1.00 94.56 120 ARG A C 1
ATOM 894 O O . ARG A 1 120 ? -5.730 5.907 18.454 1.00 94.56 120 ARG A O 1
ATOM 901 N N . ARG A 1 121 ? -5.340 5.644 16.256 1.00 94.50 121 ARG A N 1
ATOM 902 C CA . ARG A 1 121 ? -5.921 6.930 15.827 1.00 94.50 121 ARG A CA 1
ATOM 903 C C . ARG A 1 121 ? -7.405 6.831 15.487 1.00 94.50 121 ARG A C 1
ATOM 905 O O . ARG A 1 121 ? -8.124 7.806 15.675 1.00 94.50 121 ARG A O 1
ATOM 912 N N . LEU A 1 122 ? -7.852 5.687 14.971 1.00 91.06 122 LEU A N 1
ATOM 913 C CA . LEU A 1 122 ? -9.233 5.474 14.524 1.00 91.06 122 LEU A CA 1
ATOM 914 C C . LEU A 1 122 ? -10.027 4.565 15.467 1.00 91.06 122 LEU A C 1
ATOM 916 O O . LEU A 1 122 ? -11.243 4.491 15.328 1.00 91.06 122 LEU A O 1
ATOM 920 N N . GLY A 1 123 ? -9.370 3.905 16.430 1.00 90.44 123 GLY A N 1
ATOM 921 C CA . GLY A 1 123 ? -10.039 3.015 17.381 1.00 90.44 123 GLY A CA 1
ATOM 922 C C . GLY A 1 123 ? -10.662 1.785 16.719 1.00 90.44 123 GLY A C 1
ATOM 923 O O . GLY A 1 123 ? -11.630 1.246 17.242 1.00 90.44 123 GLY A O 1
ATOM 924 N N . ALA A 1 124 ? -10.143 1.376 15.560 1.00 90.88 124 ALA A N 1
ATOM 925 C CA . ALA A 1 124 ? -10.674 0.275 14.769 1.00 90.88 124 ALA A CA 1
ATOM 926 C C . ALA A 1 124 ? -9.571 -0.722 14.407 1.00 90.88 124 ALA A C 1
ATOM 928 O O . ALA A 1 124 ? -8.399 -0.356 14.334 1.00 90.88 124 ALA A O 1
ATOM 929 N N . GLU A 1 125 ? -9.943 -1.973 14.162 1.00 90.44 125 GLU A N 1
ATOM 930 C CA . GLU A 1 125 ? -9.013 -2.996 13.688 1.00 90.44 125 GLU A CA 1
ATOM 931 C C . GLU A 1 125 ? -8.991 -3.035 12.157 1.00 90.44 125 GLU A C 1
ATOM 933 O O . GLU A 1 125 ? -9.983 -2.747 11.482 1.00 90.44 125 GLU A O 1
ATOM 938 N N . LEU A 1 126 ? -7.818 -3.347 11.606 1.00 92.25 126 LEU A N 1
ATOM 939 C CA . LEU A 1 126 ? -7.630 -3.556 10.177 1.00 92.25 126 LEU A CA 1
ATOM 940 C C . LEU A 1 126 ? -7.253 -5.014 9.948 1.00 92.25 126 LEU A C 1
ATOM 942 O O . LEU A 1 126 ? -6.108 -5.416 10.168 1.00 92.25 126 LEU A O 1
ATOM 946 N N . SER A 1 127 ? -8.187 -5.794 9.411 1.00 88.81 127 SER A N 1
ATOM 947 C CA . SER A 1 127 ? -7.884 -7.140 8.938 1.00 88.81 127 SER A CA 1
ATOM 948 C C . SER A 1 127 ? -6.772 -7.133 7.879 1.00 88.81 127 SER A C 1
ATOM 950 O O . SER A 1 127 ? -7.002 -6.829 6.704 1.00 88.81 127 SER A O 1
ATOM 952 N N . MET A 1 128 ? -5.564 -7.562 8.265 1.00 88.88 128 MET A N 1
ATOM 953 C CA . MET A 1 128 ? -4.417 -7.653 7.351 1.00 88.88 128 MET A CA 1
ATOM 954 C C . MET A 1 128 ? -4.712 -8.544 6.142 1.00 88.88 128 MET A C 1
ATOM 956 O O . MET A 1 128 ? -4.288 -8.250 5.027 1.00 88.88 128 MET A O 1
ATOM 960 N N . ARG A 1 129 ? -5.501 -9.609 6.329 1.00 85.81 129 ARG A N 1
ATOM 961 C CA . ARG A 1 129 ? -5.938 -10.474 5.226 1.00 85.81 129 ARG A CA 1
ATOM 962 C C . ARG A 1 129 ? -6.722 -9.691 4.169 1.00 85.81 129 ARG A C 1
ATOM 964 O O . ARG A 1 129 ? -6.486 -9.895 2.982 1.00 85.81 129 ARG A O 1
ATOM 971 N N . ARG A 1 130 ? -7.652 -8.824 4.587 1.00 84.06 130 ARG A N 1
ATOM 972 C CA . ARG A 1 130 ? -8.442 -7.991 3.665 1.00 84.06 130 ARG A CA 1
ATOM 973 C C . ARG A 1 130 ? -7.605 -6.864 3.068 1.00 84.06 130 ARG A C 1
ATOM 975 O O . ARG A 1 130 ? -7.711 -6.627 1.871 1.00 84.06 130 ARG A O 1
ATOM 982 N N . PHE A 1 131 ? -6.721 -6.258 3.861 1.00 89.25 131 PHE A N 1
ATOM 983 C CA . PHE A 1 131 ? -5.767 -5.257 3.383 1.00 89.25 131 PHE A CA 1
ATOM 984 C C . PHE A 1 131 ? -4.939 -5.777 2.201 1.00 89.25 131 PHE A C 1
ATOM 986 O O . PHE A 1 131 ? -4.906 -5.148 1.152 1.00 89.25 131 PHE A O 1
ATOM 993 N N . PHE A 1 132 ? -4.326 -6.959 2.322 1.00 85.31 132 PHE A N 1
ATOM 994 C CA . PHE A 1 132 ? -3.531 -7.530 1.229 1.00 85.31 132 PHE A CA 1
ATOM 995 C C . PHE A 1 132 ? -4.370 -7.967 0.018 1.00 85.31 132 PHE A C 1
ATOM 997 O O . PHE A 1 132 ? -3.832 -8.047 -1.084 1.00 85.31 132 PHE A O 1
ATOM 1004 N N . ALA A 1 133 ? -5.663 -8.258 0.200 1.00 81.88 133 ALA A N 1
ATOM 1005 C CA . ALA A 1 133 ? -6.560 -8.603 -0.902 1.00 81.88 133 ALA A CA 1
ATOM 1006 C C . ALA A 1 133 ? -6.938 -7.372 -1.743 1.00 81.88 133 ALA A C 1
ATOM 1008 O O . ALA A 1 133 ? -6.957 -7.458 -2.970 1.00 81.88 133 ALA A O 1
ATOM 1009 N N . THR A 1 134 ? -7.183 -6.235 -1.086 1.00 84.00 134 THR A N 1
ATOM 1010 C CA . THR A 1 134 ? -7.547 -4.968 -1.735 1.00 84.00 134 THR A CA 1
ATOM 1011 C C . THR A 1 134 ? -6.759 -3.815 -1.101 1.00 84.00 134 THR A C 1
ATOM 1013 O O . THR A 1 134 ? -7.314 -3.066 -0.292 1.00 84.00 134 THR A O 1
ATOM 1016 N N . PRO A 1 135 ? -5.466 -3.647 -1.438 1.00 90.00 135 PRO A N 1
ATOM 1017 C CA . PRO A 1 135 ? -4.576 -2.702 -0.763 1.00 90.00 135 PRO A CA 1
ATOM 1018 C C . PRO A 1 135 ? -4.769 -1.269 -1.270 1.00 90.00 135 PRO A C 1
ATOM 1020 O O . PRO A 1 135 ? -3.807 -0.614 -1.647 1.00 90.00 135 PRO A O 1
ATOM 1023 N N . THR A 1 136 ? -6.006 -0.781 -1.320 1.00 93.06 136 THR A N 1
ATOM 1024 C CA . THR A 1 136 ? -6.369 0.588 -1.722 1.00 93.06 136 THR A CA 1
ATOM 1025 C C . THR A 1 136 ? -7.042 1.310 -0.562 1.00 93.06 136 THR A C 1
ATOM 1027 O O . THR A 1 136 ? -7.533 0.658 0.360 1.00 93.06 136 THR A O 1
ATOM 1030 N N . ILE A 1 137 ? -7.114 2.643 -0.585 1.00 94.81 137 ILE A N 1
ATOM 1031 C CA . ILE A 1 137 ? -7.809 3.407 0.468 1.00 94.81 137 ILE A CA 1
ATOM 1032 C C . ILE A 1 137 ? -9.273 2.961 0.587 1.00 94.81 137 ILE A C 1
ATOM 1034 O O . ILE A 1 137 ? -9.750 2.713 1.696 1.00 94.81 137 ILE A O 1
ATOM 1038 N N . ALA A 1 138 ? -9.969 2.799 -0.544 1.00 91.88 138 ALA A N 1
ATOM 1039 C CA . ALA A 1 138 ? -11.347 2.310 -0.557 1.00 91.88 138 ALA A CA 1
ATOM 1040 C C . ALA A 1 138 ? -11.459 0.892 0.037 1.00 91.88 138 ALA A C 1
ATOM 1042 O O . ALA A 1 138 ? -12.317 0.646 0.883 1.00 91.88 138 ALA A O 1
ATOM 1043 N N . GLY A 1 139 ? -10.553 -0.019 -0.336 1.00 91.06 139 GLY A N 1
ATOM 1044 C CA . GLY A 1 139 ? -10.518 -1.378 0.212 1.00 91.06 139 GLY A CA 1
ATOM 1045 C C . GLY A 1 139 ? -10.207 -1.417 1.711 1.00 91.06 139 GLY A C 1
ATOM 1046 O O . GLY A 1 139 ? -10.790 -2.211 2.448 1.00 91.06 139 GLY A O 1
ATOM 1047 N N . CYS A 1 140 ? -9.345 -0.519 2.192 1.00 93.25 140 CYS A N 1
ATOM 1048 C CA . CYS A 1 140 ? -9.048 -0.372 3.616 1.00 93.25 140 CYS A CA 1
ATOM 1049 C C . CYS A 1 140 ? -10.262 0.134 4.397 1.00 93.25 140 CYS A C 1
ATOM 1051 O O . CYS A 1 140 ? -10.563 -0.395 5.464 1.00 93.25 140 CYS A O 1
ATOM 1053 N N . ALA A 1 141 ? -10.977 1.130 3.867 1.00 93.00 141 ALA A N 1
ATOM 1054 C CA . ALA A 1 141 ? -12.187 1.648 4.494 1.00 93.00 141 ALA A CA 1
ATOM 1055 C C . ALA A 1 141 ? -13.276 0.568 4.604 1.00 93.00 141 ALA A C 1
ATOM 1057 O O . ALA A 1 141 ? -13.918 0.452 5.647 1.00 93.00 141 ALA A O 1
ATOM 1058 N N . GLU A 1 142 ? -13.442 -0.265 3.572 1.00 89.94 142 GLU A N 1
ATOM 1059 C CA . GLU A 1 142 ? -14.333 -1.428 3.625 1.00 89.94 142 GLU A CA 1
ATOM 1060 C C . GLU A 1 142 ? -13.870 -2.465 4.654 1.00 89.94 142 GLU A C 1
ATOM 1062 O O . GLU A 1 142 ? -14.691 -2.983 5.408 1.00 89.94 142 GLU A O 1
ATOM 1067 N N . ALA A 1 143 ? -12.569 -2.760 4.720 1.00 88.75 143 ALA A N 1
ATOM 1068 C CA . ALA A 1 143 ? -12.024 -3.709 5.689 1.00 88.75 143 ALA A CA 1
ATOM 1069 C C . ALA A 1 143 ? -12.269 -3.258 7.139 1.00 88.75 143 ALA A C 1
ATOM 1071 O O . ALA A 1 143 ? -12.710 -4.065 7.948 1.00 88.75 143 ALA A O 1
ATOM 1072 N N . ILE A 1 144 ? -12.055 -1.973 7.430 1.00 89.44 144 ILE A N 1
ATOM 1073 C CA . ILE A 1 144 ? -12.254 -1.374 8.758 1.00 89.44 144 ILE A CA 1
ATOM 1074 C C . ILE A 1 144 ? -13.746 -1.267 9.106 1.00 89.44 144 ILE A C 1
ATOM 1076 O O . ILE A 1 144 ? -14.161 -1.591 10.218 1.00 89.44 144 ILE A O 1
ATOM 1080 N N . GLY A 1 145 ? -14.581 -0.826 8.159 1.00 75.50 145 GLY A N 1
ATOM 1081 C CA . GLY A 1 145 ? -16.014 -0.617 8.389 1.00 75.50 145 GLY A CA 1
ATOM 1082 C C . GLY A 1 145 ? -16.785 -1.897 8.725 1.00 75.50 145 GLY A C 1
ATOM 1083 O O . GLY A 1 145 ? -17.814 -1.829 9.391 1.00 75.50 145 GLY A O 1
ATOM 1084 N N . GLN A 1 146 ? -16.285 -3.061 8.303 1.00 61.03 146 GLN A N 1
ATOM 1085 C CA . GLN A 1 146 ? -16.862 -4.363 8.654 1.00 61.03 146 GLN A CA 1
ATOM 1086 C C . GLN A 1 146 ? -16.516 -4.797 10.088 1.00 61.03 146 GLN A C 1
ATOM 1088 O O . GLN A 1 146 ? -17.278 -5.548 10.682 1.00 61.03 146 GLN A O 1
ATOM 1093 N N . GLU A 1 147 ? -15.414 -4.303 10.656 1.00 57.00 147 GLU A N 1
ATOM 1094 C CA . GLU A 1 147 ? -14.948 -4.652 12.007 1.00 57.00 147 GLU A CA 1
ATOM 1095 C C . GLU A 1 147 ? -15.591 -3.758 13.081 1.00 57.00 147 GLU A C 1
ATOM 1097 O O . GLU A 1 147 ? -15.896 -4.211 14.178 1.00 57.00 147 GLU A O 1
ATOM 1102 N N . ILE A 1 148 ? -15.946 -2.515 12.731 1.00 56.50 148 ILE A N 1
ATOM 1103 C CA . ILE A 1 148 ? -16.797 -1.645 13.570 1.00 56.50 148 ILE A CA 1
ATOM 1104 C C . ILE A 1 148 ? -18.211 -2.253 13.752 1.00 56.50 148 ILE A C 1
ATOM 1106 O O . ILE A 1 148 ? -18.922 -1.908 14.696 1.00 56.50 148 ILE A O 1
ATOM 1110 N N . GLY A 1 149 ? -18.615 -3.174 12.868 1.00 44.25 149 GLY A N 1
ATOM 1111 C CA . GLY A 1 149 ? -19.881 -3.906 12.930 1.00 44.25 149 GLY A CA 1
ATOM 1112 C C . GLY A 1 149 ? -19.868 -5.194 13.760 1.00 44.25 149 GLY A C 1
ATOM 1113 O O . GLY A 1 149 ? -20.934 -5.791 13.902 1.00 44.25 149 GLY A O 1
ATOM 1114 N N . ASP A 1 150 ? -18.723 -5.620 14.306 1.00 40.75 150 ASP A N 1
ATOM 1115 C CA . ASP A 1 150 ? -18.616 -6.858 15.089 1.00 40.75 150 ASP A CA 1
ATOM 1116 C C . ASP A 1 150 ? -17.850 -6.626 16.406 1.00 40.75 150 ASP A C 1
ATOM 1118 O O . ASP A 1 150 ? -16.617 -6.703 16.454 1.00 40.75 150 ASP A O 1
ATOM 1122 N N . PRO A 1 151 ? -18.549 -6.289 17.505 1.00 39.25 151 PRO A N 1
ATOM 1123 C CA . PRO A 1 151 ? -17.917 -6.175 18.804 1.00 39.25 151 PRO A CA 1
ATOM 1124 C C . PRO A 1 151 ? -17.654 -7.583 19.359 1.00 39.25 151 PRO A C 1
ATOM 1126 O O . PRO A 1 151 ? -18.527 -8.205 19.953 1.00 39.25 151 PRO A O 1
ATOM 1129 N N . HIS A 1 152 ? -16.408 -8.035 19.220 1.00 41.22 152 HIS A N 1
ATOM 1130 C CA . HIS A 1 152 ? -15.809 -9.173 19.928 1.00 41.22 152 HIS A CA 1
ATOM 1131 C C . HIS A 1 152 ? -16.413 -10.568 19.668 1.00 41.22 152 HIS A C 1
ATOM 1133 O O . HIS A 1 152 ? -17.104 -11.123 20.520 1.00 41.22 152 HIS A O 1
ATOM 1139 N N . SER A 1 153 ? -15.946 -11.256 18.623 1.00 38.62 153 SER A N 1
ATOM 1140 C CA . SER A 1 153 ? -15.824 -12.723 18.646 1.00 38.62 153 SER A CA 1
ATOM 1141 C C . SER A 1 153 ? -14.406 -13.139 19.064 1.00 38.62 153 SER A C 1
ATOM 1143 O O . SER A 1 153 ? -13.666 -13.773 18.314 1.00 38.62 153 SER A O 1
ATOM 1145 N N . HIS A 1 154 ? -14.008 -12.742 20.272 1.00 37.69 154 HIS A N 1
ATOM 1146 C CA . HIS A 1 154 ? -13.039 -13.504 21.056 1.00 37.69 154 HIS A CA 1
ATOM 1147 C C . HIS A 1 154 ? -13.833 -14.142 22.195 1.00 37.69 154 HIS A C 1
ATOM 1149 O O . HIS A 1 154 ? -14.021 -13.529 23.244 1.00 37.69 154 HIS A O 1
ATOM 1155 N N . GLU A 1 155 ? -14.347 -15.354 21.965 1.00 33.56 155 GLU A N 1
ATOM 1156 C CA . GLU A 1 155 ? -14.806 -16.199 23.065 1.00 33.56 155 GLU A CA 1
ATOM 1157 C C . GLU A 1 155 ? -13.605 -16.484 23.966 1.00 33.56 155 GLU A C 1
ATOM 1159 O O . GLU A 1 155 ? -12.599 -17.074 23.570 1.00 33.56 155 GLU A O 1
ATOM 1164 N N . VAL A 1 156 ? -13.714 -15.965 25.181 1.00 38.88 156 VAL A N 1
ATOM 1165 C CA . VAL A 1 156 ? -12.831 -16.243 26.298 1.00 38.88 156 VAL A CA 1
ATOM 1166 C C . VAL A 1 156 ? -13.209 -17.634 26.797 1.00 38.88 156 VAL A C 1
ATOM 1168 O O . VAL A 1 156 ? -14.241 -17.794 27.443 1.00 38.88 156 VAL A O 1
ATOM 1171 N N . GLU A 1 157 ? -12.404 -18.651 26.499 1.00 39.59 157 GLU A N 1
ATOM 1172 C CA . GLU A 1 157 ? -12.483 -19.927 27.217 1.00 39.59 157 GLU A CA 1
ATOM 1173 C C . GLU A 1 157 ? -11.776 -19.764 28.575 1.00 39.59 157 GLU A C 1
ATOM 1175 O O . GLU A 1 157 ? -10.614 -20.128 28.757 1.00 39.59 157 GLU A O 1
ATOM 1180 N N . GLU A 1 158 ? -12.482 -19.168 29.541 1.00 39.56 158 GLU A N 1
ATOM 1181 C CA . GLU A 1 158 ? -12.181 -19.350 30.962 1.00 39.56 158 GLU A CA 1
ATOM 1182 C C . GLU A 1 158 ? -13.058 -20.470 31.542 1.00 39.56 158 GLU A C 1
ATOM 1184 O O . GLU A 1 158 ? -14.258 -20.306 31.738 1.00 39.56 158 GLU A O 1
ATOM 1189 N N . GLY A 1 159 ? -12.401 -21.579 31.897 1.00 39.12 159 GLY A N 1
ATOM 1190 C CA . GLY A 1 159 ? -12.663 -22.306 33.140 1.00 39.12 159 GLY A CA 1
ATOM 1191 C C . GLY A 1 159 ? -13.649 -23.479 33.107 1.00 39.12 159 GLY A C 1
ATOM 1192 O O . GLY A 1 159 ? -14.859 -23.289 33.128 1.00 39.12 159 GLY A O 1
ATOM 1193 N N . VAL A 1 160 ? -13.107 -24.695 33.255 1.00 39.75 160 VAL A N 1
ATOM 1194 C CA . VAL A 1 160 ? -13.292 -25.613 34.409 1.00 39.75 160 VAL A CA 1
ATOM 1195 C C . VAL A 1 160 ? -13.096 -27.062 33.945 1.00 39.75 160 VAL A C 1
ATOM 1197 O O . VAL A 1 160 ? -13.941 -27.619 33.248 1.00 39.75 160 VAL A O 1
ATOM 1200 N N . LEU A 1 161 ? -11.980 -27.670 34.363 1.00 38.62 161 LEU A N 1
ATOM 1201 C CA . LEU A 1 161 ? -11.929 -28.800 35.308 1.00 38.62 161 LEU A CA 1
ATOM 1202 C C . LEU A 1 161 ? -10.494 -28.998 35.812 1.00 38.62 161 LEU A C 1
ATOM 1204 O O . LEU A 1 161 ? -9.565 -28.987 34.976 1.00 38.62 161 LEU A O 1
#

InterPro domains:
  IPR009081 Phosphopantetheine binding ACP domain [PF00550] (80-144)
  IPR009081 Phosphopantetheine binding ACP domain [PS50075] (73-148)
  IPR020806 Polyketide synthase-like, phosphopantetheine-binding domain [SM00823] (79-148)
  IPR029058 Alpha/Beta hydrolase fold [G3DSA:3.40.50.1820] (69-160)
  IPR036736 ACP-like superfamily [SSF47336] (73-144)
  IPR045851 AMP-binding enzyme domain superfamily [G3DSA:3.30.300.30] (3-66)

pLDDT: mean 76.51, std 20.54, range [31.48, 96.81]

Organism: NCBI:txid321316

Foldseek 3Di:
DDDPPDDDDDPPDPDDDPVVVQVVCVVPDDLVPRDPADDDDPDFDADPVRHGDVVVVVVNRPLPDDDDPDLAAQDPDQLVVLQVLLCVLLVHHRDRQQDASVSSVDDPVSVVVSQVCCCVVVVFGADPVQCSNRVGSNSRSVRGVVRVVDDDPPPDPDDDD

Secondary structure (DSSP, 8-state):
-----------SS----HHHHHHHHHTTS-GGGS-S-----SS--B-TTSSB-HHHHHHHS--S-S--S--PPPPTTHHHHHHHHHHHHHTSSPPPTT-BTTTTT--HHHHHHHHHHHHHHHS----HHHHHHS-BHHHHHHHHHHHTT------------